Protein AF-A0A1Y4G1X3-F1 (afdb_monomer_lite)

Foldseek 3Di:
DDLLVVLQVLQVQLVLGQQRLCVLLVHHSCPSVCCSVVVHDDDPLVSQSSQVSSVHWDWDDDDPDTDTDHHD

Sequence (72 aa):
MRITEAIKHMCEQSGKGVVGASQALGKSRMYLSALISRGSYPRTDTLVQIAQACGYRVELVRDSERIELEAE

Secondary structure (DSSP, 8-state):
--HHHHHHHHHHHTSSHHHHHHHHTTS-TTHHHHHHHHTPPPPHHHHHHHHHHTT--EEEEETTEEEEE---

Structure (mmCIF, N/CA/C/O backbone):
data_AF-A0A1Y4G1X3-F1
#
_entry.id   AF-A0A1Y4G1X3-F1
#
loop_
_atom_site.group_PDB
_atom_site.id
_atom_site.type_symbol
_atom_site.label_atom_id
_atom_site.label_alt_id
_atom_site.label_comp_id
_atom_site.label_asym_id
_atom_site.label_entity_id
_atom_site.label_seq_id
_atom_site.pdbx_PDB_ins_code
_atom_site.Cartn_x
_atom_site.Cartn_y
_atom_site.Cartn_z
_atom_site.occupancy
_atom_site.B_iso_or_equiv
_atom_site.auth_seq_id
_atom_site.auth_comp_id
_atom_site.auth_asym_id
_atom_site.auth_atom_id
_atom_site.pdbx_PDB_model_num
ATOM 1 N N . MET A 1 1 ? -13.613 4.940 -1.009 1.00 83.31 1 MET A N 1
ATOM 2 C CA . MET A 1 1 ? -12.399 4.898 -1.852 1.00 83.31 1 MET A CA 1
ATOM 3 C C . MET A 1 1 ? -12.187 3.465 -2.315 1.00 83.31 1 MET A C 1
ATOM 5 O O . MET A 1 1 ? -12.292 2.566 -1.489 1.00 83.31 1 MET A O 1
ATOM 9 N N . ARG A 1 2 ? -11.963 3.235 -3.611 1.00 91.38 2 ARG A N 1
ATOM 10 C CA . ARG A 1 2 ? -11.637 1.908 -4.168 1.00 91.38 2 ARG A CA 1
ATOM 11 C C . ARG A 1 2 ? -10.168 1.557 -3.899 1.00 91.38 2 ARG A C 1
ATOM 13 O O . ARG A 1 2 ? -9.357 2.449 -3.679 1.00 91.38 2 ARG A O 1
ATOM 20 N N . ILE A 1 3 ? -9.803 0.273 -3.969 1.00 91.88 3 ILE A N 1
ATOM 21 C CA . ILE A 1 3 ? -8.432 -0.204 -3.678 1.00 91.88 3 ILE A CA 1
ATOM 22 C C . ILE A 1 3 ? -7.374 0.522 -4.524 1.00 91.88 3 ILE A C 1
ATOM 24 O O . ILE A 1 3 ? -6.373 0.991 -3.993 1.00 91.88 3 ILE A O 1
ATOM 28 N N . THR A 1 4 ? -7.595 0.672 -5.830 1.00 92.94 4 THR A N 1
ATOM 29 C CA . THR A 1 4 ? -6.633 1.347 -6.719 1.00 92.94 4 THR A CA 1
ATOM 30 C C . THR A 1 4 ? -6.515 2.847 -6.447 1.00 92.94 4 THR A C 1
ATOM 32 O O . THR A 1 4 ? -5.427 3.405 -6.575 1.00 92.94 4 THR A O 1
ATOM 35 N N . GLU A 1 5 ? -7.602 3.495 -6.018 1.00 94.44 5 GLU A N 1
ATOM 36 C CA . GLU A 1 5 ? -7.597 4.895 -5.575 1.00 94.44 5 GLU A CA 1
ATOM 37 C C . GLU A 1 5 ? -6.808 5.045 -4.269 1.00 94.44 5 GLU A C 1
ATOM 39 O O . GLU A 1 5 ? -5.986 5.950 -4.161 1.00 94.44 5 GLU A O 1
ATOM 44 N N . ALA A 1 6 ? -6.987 4.117 -3.322 1.00 95.50 6 ALA A N 1
ATOM 45 C CA . ALA A 1 6 ? -6.232 4.084 -2.072 1.00 95.50 6 ALA A CA 1
ATOM 46 C C . ALA A 1 6 ? -4.734 3.888 -2.322 1.00 95.50 6 ALA A C 1
ATOM 48 O O . ALA A 1 6 ? -3.920 4.627 -1.779 1.00 95.50 6 ALA A O 1
ATOM 49 N N . ILE A 1 7 ? -4.360 2.950 -3.196 1.00 95.31 7 ILE A N 1
ATOM 50 C CA . ILE A 1 7 ? -2.958 2.710 -3.570 1.00 95.31 7 ILE A CA 1
ATOM 51 C C . ILE A 1 7 ? -2.337 3.958 -4.193 1.00 95.31 7 ILE A C 1
ATOM 53 O O . ILE A 1 7 ? -1.243 4.360 -3.795 1.00 95.31 7 ILE A O 1
ATOM 57 N N . LYS A 1 8 ? -3.034 4.594 -5.144 1.00 95.00 8 LYS A N 1
ATOM 58 C CA . LYS A 1 8 ? -2.562 5.835 -5.765 1.00 95.00 8 LYS A CA 1
ATOM 59 C C . LYS A 1 8 ? -2.361 6.929 -4.714 1.00 95.00 8 LYS A C 1
ATOM 61 O O . LYS A 1 8 ? -1.290 7.528 -4.669 1.00 95.00 8 LYS A O 1
ATOM 66 N N . HIS A 1 9 ? -3.351 7.126 -3.847 1.00 96.56 9 HIS A N 1
ATOM 67 C CA . HIS A 1 9 ? -3.292 8.108 -2.772 1.00 96.56 9 HIS A CA 1
ATOM 68 C C . HIS A 1 9 ? -2.110 7.853 -1.823 1.00 96.56 9 HIS A C 1
ATOM 70 O O . HIS A 1 9 ? -1.315 8.758 -1.592 1.00 96.56 9 HIS A O 1
ATOM 76 N N . MET A 1 10 ? -1.926 6.619 -1.342 1.00 96.88 10 MET A N 1
ATOM 77 C CA . MET A 1 10 ? -0.793 6.253 -0.479 1.00 96.88 10 MET A CA 1
ATOM 78 C C . MET A 1 10 ? 0.554 6.550 -1.150 1.00 96.88 10 MET A C 1
ATOM 80 O O . MET A 1 10 ? 1.454 7.107 -0.522 1.00 96.88 10 MET A O 1
ATOM 84 N N . CYS A 1 11 ? 0.694 6.238 -2.442 1.00 95.75 11 CYS A N 1
ATOM 85 C CA . CYS A 1 11 ? 1.918 6.531 -3.188 1.00 95.75 11 CYS A CA 1
ATOM 86 C C . CYS A 1 11 ? 2.210 8.037 -3.250 1.00 95.75 11 CYS A C 1
ATOM 88 O O . CYS A 1 11 ? 3.358 8.444 -3.066 1.00 95.75 11 CYS A O 1
ATOM 90 N N . GLU A 1 12 ? 1.190 8.859 -3.498 1.00 95.12 12 GLU A N 1
ATOM 91 C CA . GLU A 1 12 ? 1.310 10.320 -3.547 1.00 95.12 12 GLU A CA 1
ATOM 92 C C . GLU A 1 12 ? 1.679 10.902 -2.176 1.00 95.12 12 GLU A C 1
ATOM 94 O O . GLU A 1 12 ? 2.604 11.708 -2.088 1.00 95.12 12 GLU A O 1
ATOM 99 N N . GLN A 1 13 ? 1.038 10.436 -1.100 1.00 97.38 13 GLN A N 1
ATOM 100 C CA . GLN A 1 13 ? 1.316 10.906 0.263 1.00 97.38 13 GLN A CA 1
ATOM 101 C C . GLN A 1 13 ? 2.669 10.431 0.810 1.00 97.38 13 GLN A C 1
ATOM 103 O O . GLN A 1 13 ? 3.251 11.080 1.672 1.00 97.38 13 GLN A O 1
ATOM 108 N N . SER A 1 14 ? 3.221 9.336 0.279 1.00 94.56 14 SER A N 1
ATOM 109 C CA . SER A 1 14 ? 4.518 8.801 0.720 1.00 94.56 14 SER A CA 1
ATOM 110 C C . SER A 1 14 ? 5.737 9.660 0.348 1.00 94.56 14 SER A C 1
ATOM 112 O O . SER A 1 14 ? 6.862 9.306 0.708 1.00 94.56 14 SER A O 1
ATOM 114 N N . GLY A 1 15 ? 5.557 10.714 -0.460 1.00 92.56 15 GLY A N 1
ATOM 115 C CA . GLY A 1 15 ? 6.639 11.540 -1.015 1.00 92.56 15 GLY A CA 1
ATOM 116 C C . GLY A 1 15 ? 7.466 10.868 -2.122 1.00 92.56 15 GLY A C 1
ATOM 117 O O . GLY A 1 15 ? 8.290 11.524 -2.753 1.00 92.56 15 GLY A O 1
ATOM 118 N N . LYS A 1 16 ? 7.243 9.573 -2.400 1.00 91.06 16 LYS A N 1
ATOM 119 C CA . LYS A 1 16 ? 7.962 8.804 -3.437 1.00 91.0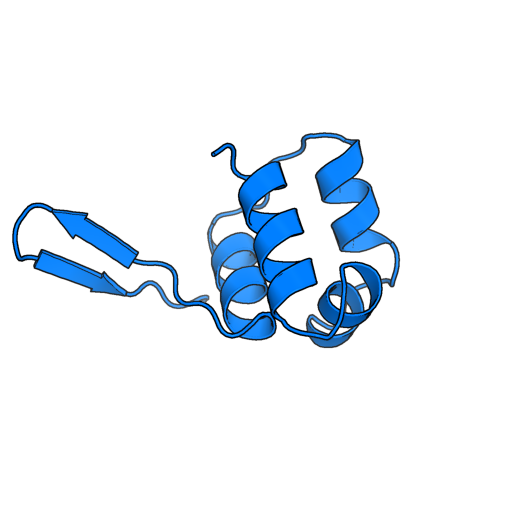6 16 LYS A CA 1
ATOM 120 C C . LYS A 1 16 ? 7.264 8.830 -4.801 1.00 91.06 16 LYS A C 1
ATOM 122 O O . LYS A 1 16 ? 7.891 8.550 -5.826 1.00 91.06 16 LYS A O 1
ATOM 127 N N . GLY A 1 17 ? 5.958 9.102 -4.817 1.00 92.81 17 GLY A N 1
ATOM 128 C CA . GLY A 1 17 ? 5.104 8.903 -5.985 1.00 92.81 17 GLY A CA 1
ATOM 129 C C . GLY A 1 17 ? 4.993 7.427 -6.393 1.00 92.81 17 GLY A C 1
ATOM 130 O O . GLY A 1 17 ? 5.634 6.542 -5.828 1.00 92.81 17 GLY A O 1
ATOM 131 N N . VAL A 1 18 ? 4.171 7.144 -7.406 1.00 93.94 18 VAL A N 1
ATOM 132 C CA . VAL A 1 18 ? 3.857 5.763 -7.834 1.00 93.94 18 VAL A CA 1
ATOM 133 C C . VAL A 1 18 ? 5.107 4.990 -8.270 1.00 93.94 18 VAL A C 1
ATOM 135 O O . VAL A 1 18 ? 5.292 3.837 -7.890 1.00 93.94 18 VAL A O 1
ATOM 138 N N . VAL A 1 19 ? 5.998 5.622 -9.039 1.00 93.81 19 VAL A N 1
ATOM 139 C CA . VAL A 1 19 ? 7.221 4.971 -9.539 1.00 93.81 19 VAL A CA 1
ATOM 140 C C . VAL A 1 19 ? 8.209 4.699 -8.405 1.00 93.81 19 VAL A C 1
ATOM 142 O O . VAL A 1 19 ? 8.738 3.591 -8.316 1.00 93.81 19 VAL A O 1
ATOM 145 N N . GLY A 1 20 ? 8.432 5.678 -7.523 1.00 92.75 20 GLY A N 1
ATOM 146 C CA . GLY A 1 20 ? 9.347 5.529 -6.394 1.00 92.75 20 GLY A CA 1
ATOM 147 C C . GLY A 1 20 ? 8.857 4.488 -5.389 1.00 92.75 20 GLY A C 1
ATOM 148 O O . GLY A 1 20 ? 9.646 3.663 -4.936 1.00 92.75 20 GLY A O 1
ATOM 149 N N . ALA A 1 21 ? 7.550 4.446 -5.110 1.00 93.81 21 ALA A N 1
ATOM 150 C CA . ALA A 1 21 ? 6.943 3.396 -4.292 1.00 93.81 21 ALA A CA 1
ATOM 151 C C . ALA A 1 21 ? 7.123 2.005 -4.927 1.00 93.81 21 ALA A C 1
ATOM 153 O O . ALA A 1 21 ? 7.496 1.054 -4.245 1.00 93.81 21 ALA A O 1
ATOM 154 N N . SER A 1 22 ? 6.960 1.894 -6.249 1.00 94.88 22 SER A N 1
ATOM 155 C CA . SER A 1 22 ? 7.168 0.638 -6.982 1.00 94.88 22 SER A CA 1
ATOM 156 C C . SER A 1 22 ? 8.606 0.119 -6.854 1.00 94.88 22 SER A C 1
ATOM 158 O O . SER A 1 22 ? 8.826 -1.080 -6.689 1.00 94.88 22 SER A O 1
ATOM 160 N N . GLN A 1 23 ? 9.593 1.020 -6.886 1.00 93.50 23 GLN A N 1
ATOM 161 C CA . GLN A 1 23 ? 11.002 0.668 -6.687 1.00 93.50 23 GLN A CA 1
ATOM 162 C C . GLN A 1 23 ? 11.327 0.326 -5.230 1.00 93.50 23 GLN A C 1
ATOM 164 O O . GLN A 1 23 ? 12.087 -0.607 -4.993 1.00 93.50 23 GLN A O 1
ATOM 169 N N . ALA A 1 24 ? 10.739 1.037 -4.261 1.00 90.06 24 ALA A N 1
ATOM 170 C CA . ALA A 1 24 ? 10.908 0.743 -2.836 1.00 90.06 24 ALA A CA 1
ATOM 171 C C . ALA A 1 24 ? 10.398 -0.661 -2.461 1.00 90.06 24 ALA A C 1
ATOM 173 O O . ALA A 1 24 ? 10.933 -1.289 -1.556 1.00 90.06 24 ALA A O 1
ATOM 174 N N . LEU A 1 25 ? 9.420 -1.180 -3.209 1.00 91.00 25 LEU A N 1
ATOM 175 C CA . LEU A 1 25 ? 8.917 -2.556 -3.107 1.00 91.00 25 LEU A CA 1
ATOM 176 C C . LEU A 1 25 ? 9.814 -3.605 -3.795 1.00 91.00 25 LEU A C 1
ATOM 178 O O . LEU A 1 25 ? 9.437 -4.773 -3.885 1.00 91.00 25 LEU A O 1
ATOM 182 N N . GLY A 1 26 ? 10.951 -3.203 -4.372 1.00 91.31 26 GLY A N 1
ATOM 183 C CA . GLY A 1 26 ? 11.814 -4.088 -5.160 1.00 91.31 26 GLY A CA 1
ATOM 184 C C . GLY A 1 26 ? 11.177 -4.567 -6.472 1.00 91.31 26 GLY A C 1
ATOM 185 O O . GLY A 1 26 ? 11.606 -5.571 -7.039 1.00 91.31 26 GLY A O 1
ATOM 186 N N . LYS A 1 27 ? 10.131 -3.887 -6.961 1.00 93.00 27 LYS A N 1
ATOM 187 C CA . LYS A 1 27 ? 9.440 -4.225 -8.213 1.00 93.00 27 LYS A CA 1
ATOM 188 C C . LYS A 1 27 ? 9.924 -3.348 -9.367 1.00 93.00 27 LYS A C 1
ATOM 190 O O . LYS A 1 27 ? 10.639 -2.359 -9.197 1.00 93.00 27 LYS A O 1
ATOM 195 N N . SER A 1 28 ? 9.504 -3.702 -10.583 1.00 94.38 28 SER A N 1
ATOM 196 C CA . SER A 1 28 ? 9.756 -2.860 -11.753 1.00 94.38 28 SER A CA 1
ATOM 197 C C . SER A 1 28 ? 9.111 -1.483 -11.566 1.00 94.38 28 SER A C 1
ATOM 199 O O . SER A 1 28 ? 8.069 -1.351 -10.924 1.00 94.38 28 SER A O 1
ATOM 201 N N . ARG A 1 29 ? 9.690 -0.442 -12.176 1.00 91.12 29 ARG A N 1
ATOM 202 C CA . ARG A 1 29 ? 9.152 0.935 -12.130 1.00 91.12 29 ARG A CA 1
ATOM 203 C C . ARG A 1 29 ? 7.686 1.033 -12.564 1.00 91.12 29 ARG A C 1
ATOM 205 O O . ARG A 1 29 ? 6.983 1.945 -12.147 1.00 91.12 29 ARG A O 1
ATOM 212 N N . MET A 1 30 ? 7.245 0.106 -13.414 1.00 93.88 30 MET A N 1
ATOM 213 C CA . MET A 1 30 ? 5.914 0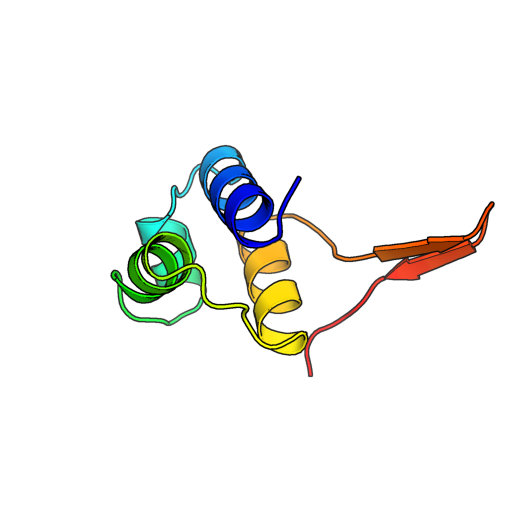.105 -14.019 1.00 93.88 30 MET A CA 1
ATOM 214 C C . MET A 1 30 ? 4.895 -0.755 -13.288 1.00 93.88 30 MET A C 1
ATOM 216 O O . MET A 1 30 ? 3.723 -0.706 -13.646 1.00 93.88 30 MET A O 1
ATOM 220 N N . TYR A 1 31 ? 5.307 -1.511 -12.273 1.00 94.00 31 TYR A N 1
ATOM 221 C CA . TYR A 1 31 ? 4.429 -2.447 -11.587 1.00 94.00 31 TYR A CA 1
ATOM 222 C C . TYR A 1 31 ? 3.186 -1.760 -10.995 1.00 94.00 31 TYR A C 1
ATOM 224 O O . TYR A 1 31 ? 2.068 -2.111 -11.374 1.00 94.00 31 TYR A O 1
ATOM 232 N N . LEU A 1 32 ? 3.356 -0.732 -10.152 1.00 93.56 32 LEU A N 1
ATOM 233 C CA . LEU A 1 32 ? 2.208 -0.036 -9.553 1.00 93.56 32 LEU A CA 1
ATOM 234 C C . LEU A 1 32 ? 1.392 0.764 -10.576 1.00 93.56 32 LEU A C 1
ATOM 236 O O . LEU A 1 32 ? 0.165 0.731 -10.529 1.00 93.56 32 LEU A O 1
ATOM 240 N N . SER A 1 33 ? 2.038 1.421 -11.546 1.00 93.62 33 SER A N 1
ATOM 241 C CA . SER A 1 33 ? 1.311 2.120 -12.618 1.00 93.62 33 SER A CA 1
ATOM 242 C C . SER A 1 33 ? 0.444 1.167 -13.438 1.00 93.62 33 SER A C 1
ATOM 244 O O . SER A 1 33 ? -0.699 1.499 -13.755 1.00 93.62 33 SER A O 1
ATOM 246 N N . ALA A 1 34 ? 0.955 -0.022 -13.766 1.00 93.69 3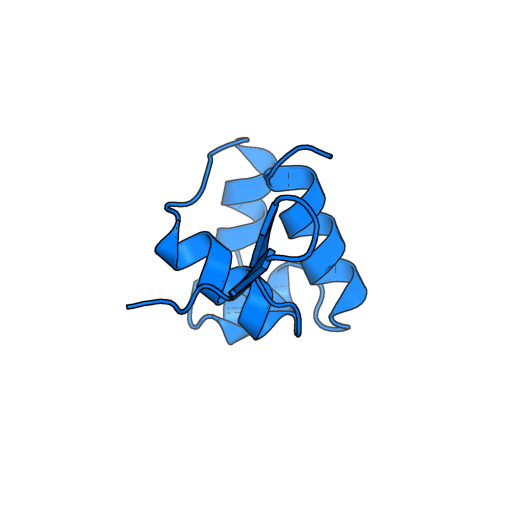4 ALA A N 1
ATOM 247 C CA . ALA A 1 34 ? 0.204 -1.037 -14.492 1.00 93.69 34 ALA A CA 1
ATOM 248 C C . ALA A 1 34 ? -0.954 -1.586 -13.651 1.00 93.69 34 ALA A C 1
ATOM 250 O O . ALA A 1 34 ? -2.058 -1.723 -14.174 1.00 93.69 34 ALA A O 1
ATOM 251 N N . LEU A 1 35 ? -0.722 -1.844 -12.361 1.00 92.50 35 LEU A N 1
ATOM 252 C CA . LEU A 1 35 ? -1.747 -2.305 -11.425 1.00 92.50 35 LEU A CA 1
ATOM 253 C C . LEU A 1 35 ? -2.909 -1.308 -11.323 1.00 92.50 35 LEU A C 1
ATOM 255 O O . LEU A 1 35 ? -4.069 -1.693 -11.468 1.00 92.50 35 LEU A O 1
ATOM 259 N N . ILE A 1 36 ? -2.596 -0.021 -11.136 1.00 92.25 36 ILE A N 1
ATOM 260 C CA . ILE A 1 36 ? -3.592 1.054 -11.033 1.00 92.25 36 ILE A CA 1
ATOM 261 C C . ILE A 1 36 ? -4.352 1.205 -12.355 1.00 92.25 36 ILE A C 1
ATOM 263 O O . ILE A 1 36 ? -5.581 1.223 -12.356 1.00 92.25 36 ILE A O 1
ATOM 267 N N . SER A 1 37 ? -3.635 1.277 -13.482 1.00 92.06 37 SER A N 1
ATOM 268 C CA . SER A 1 37 ? -4.236 1.539 -14.799 1.00 92.06 37 SER A CA 1
ATOM 269 C C . SER A 1 37 ? -5.133 0.399 -15.279 1.00 92.06 37 SER A C 1
ATOM 271 O O . SER A 1 37 ? -6.146 0.646 -15.924 1.00 92.0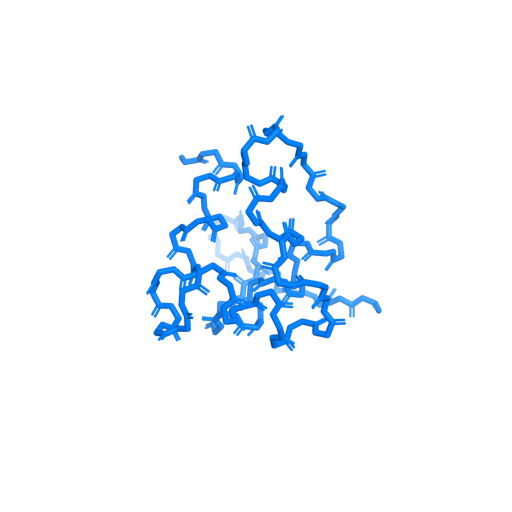6 37 SER A O 1
ATOM 273 N N . ARG A 1 38 ? -4.782 -0.854 -14.961 1.00 90.94 38 ARG A N 1
ATOM 274 C CA . ARG A 1 38 ? -5.593 -2.030 -15.314 1.00 90.94 38 ARG A CA 1
ATOM 275 C C . ARG A 1 38 ? -6.807 -2.213 -14.405 1.00 90.94 38 ARG A C 1
ATOM 277 O O . ARG A 1 38 ? -7.652 -3.045 -14.713 1.00 90.94 38 ARG A O 1
ATOM 284 N N . GLY A 1 39 ? -6.880 -1.500 -13.279 1.00 83.94 39 GLY A N 1
ATOM 285 C CA . GLY A 1 39 ? -7.918 -1.727 -12.275 1.00 83.94 39 GLY A CA 1
ATOM 286 C C . GLY A 1 39 ? -7.812 -3.092 -11.584 1.00 83.94 39 GLY A C 1
ATOM 287 O O . GLY A 1 39 ? -8.787 -3.549 -10.997 1.00 83.94 39 GLY A O 1
ATOM 288 N N . SER A 1 40 ? -6.657 -3.761 -11.673 1.00 81.81 40 SER A N 1
ATOM 289 C CA . SER A 1 40 ? -6.443 -5.079 -11.073 1.00 81.81 40 SER A CA 1
ATOM 290 C C . SER A 1 40 ? -6.230 -4.965 -9.568 1.00 81.81 40 SER A C 1
ATOM 292 O O . SER A 1 40 ? -5.510 -4.077 -9.107 1.00 81.81 40 SER A O 1
ATOM 294 N N . TYR A 1 41 ? -6.801 -5.897 -8.810 1.00 84.88 41 TYR A N 1
ATOM 295 C CA . TYR A 1 41 ? -6.651 -5.929 -7.361 1.00 84.88 41 TYR A CA 1
ATOM 296 C C . TYR A 1 41 ? -5.384 -6.700 -6.972 1.00 84.88 41 TYR A C 1
ATOM 298 O O . TYR A 1 41 ? -5.212 -7.836 -7.424 1.00 84.88 41 TYR A O 1
ATOM 306 N N . PRO A 1 42 ? -4.482 -6.113 -6.163 1.00 90.19 42 PRO A N 1
ATOM 307 C CA . PRO A 1 42 ? -3.388 -6.877 -5.586 1.00 90.19 42 PRO A CA 1
ATOM 308 C C . PRO A 1 42 ? -3.948 -7.968 -4.676 1.00 90.19 42 PRO A C 1
ATOM 310 O O . PRO A 1 42 ? -5.037 -7.838 -4.112 1.00 90.19 42 PRO A O 1
ATOM 313 N N . ARG A 1 43 ? -3.157 -9.021 -4.482 1.00 92.38 43 ARG A N 1
ATOM 314 C CA . ARG A 1 43 ? -3.365 -9.931 -3.358 1.00 92.38 43 ARG A CA 1
ATOM 315 C C . ARG A 1 43 ? -3.227 -9.170 -2.031 1.00 92.38 43 ARG A C 1
ATOM 317 O O . ARG A 1 43 ? -2.577 -8.123 -1.976 1.00 92.38 43 ARG A O 1
ATOM 324 N N . THR A 1 44 ? -3.814 -9.708 -0.966 1.00 93.19 44 THR A N 1
ATOM 325 C CA . THR A 1 44 ? -3.830 -9.067 0.357 1.00 93.19 44 THR A CA 1
ATOM 326 C C . THR A 1 44 ? -2.426 -8.789 0.897 1.00 93.19 44 THR A C 1
ATOM 328 O O . THR A 1 44 ? -2.155 -7.665 1.304 1.00 93.19 44 THR A O 1
ATOM 331 N N . ASP A 1 45 ? -1.512 -9.760 0.816 1.00 94.50 45 ASP A N 1
ATOM 332 C CA . ASP A 1 45 ? -0.097 -9.619 1.200 1.00 94.50 45 ASP A CA 1
ATOM 333 C C . ASP A 1 45 ? 0.571 -8.431 0.491 1.00 94.50 45 ASP A C 1
ATOM 335 O O . ASP A 1 45 ? 1.237 -7.592 1.094 1.00 94.50 45 ASP A O 1
ATOM 339 N N . THR A 1 46 ? 0.310 -8.305 -0.808 1.00 93.31 46 THR A N 1
ATOM 340 C CA . THR A 1 46 ? 0.871 -7.245 -1.637 1.00 93.31 46 THR A CA 1
ATOM 341 C C . THR A 1 46 ? 0.283 -5.882 -1.278 1.00 93.31 46 THR A C 1
ATOM 343 O O . THR A 1 46 ? 1.002 -4.887 -1.289 1.00 93.31 46 THR A O 1
ATOM 346 N N . LEU A 1 47 ? -1.007 -5.813 -0.934 1.00 95.19 47 LEU A N 1
ATOM 347 C CA . LEU A 1 47 ? -1.621 -4.577 -0.447 1.00 95.19 47 LEU A CA 1
ATOM 348 C C . LEU A 1 47 ? -0.958 -4.100 0.853 1.00 95.19 47 LEU A C 1
ATOM 350 O O . LEU A 1 47 ? -0.666 -2.910 0.971 1.00 95.19 47 LEU A O 1
ATOM 354 N N . VAL A 1 48 ? -0.688 -5.016 1.789 1.00 96.88 48 VAL A N 1
ATOM 355 C CA . VAL A 1 48 ? 0.002 -4.702 3.050 1.00 96.88 48 VAL A CA 1
ATOM 356 C C . VAL A 1 48 ? 1.416 -4.187 2.780 1.00 96.88 48 VAL A C 1
ATOM 358 O O . VAL A 1 48 ? 1.772 -3.113 3.265 1.00 96.88 48 VAL A O 1
ATOM 361 N N . GLN A 1 49 ? 2.186 -4.868 1.925 1.00 95.31 49 GLN A N 1
ATOM 362 C CA . GLN A 1 49 ? 3.532 -4.424 1.539 1.00 95.31 49 GLN A CA 1
ATOM 363 C C . GLN A 1 49 ? 3.518 -3.026 0.902 1.00 95.31 49 GLN A C 1
ATOM 365 O O . GLN A 1 49 ? 4.344 -2.179 1.247 1.00 95.31 49 GLN A O 1
ATOM 370 N N . ILE A 1 50 ? 2.567 -2.756 -0.003 1.00 95.44 50 ILE A N 1
ATOM 371 C CA . ILE A 1 50 ? 2.396 -1.433 -0.625 1.00 95.44 50 ILE A CA 1
ATOM 372 C C . ILE A 1 50 ? 2.132 -0.370 0.442 1.00 95.44 50 ILE A C 1
ATOM 374 O O . ILE A 1 50 ? 2.793 0.668 0.436 1.00 95.44 50 ILE A O 1
ATOM 378 N N . ALA A 1 51 ? 1.190 -0.621 1.355 1.00 96.19 51 ALA A N 1
ATOM 379 C CA . ALA A 1 51 ? 0.861 0.313 2.424 1.00 96.19 51 ALA A CA 1
ATOM 380 C C . ALA A 1 51 ? 2.098 0.629 3.279 1.00 96.19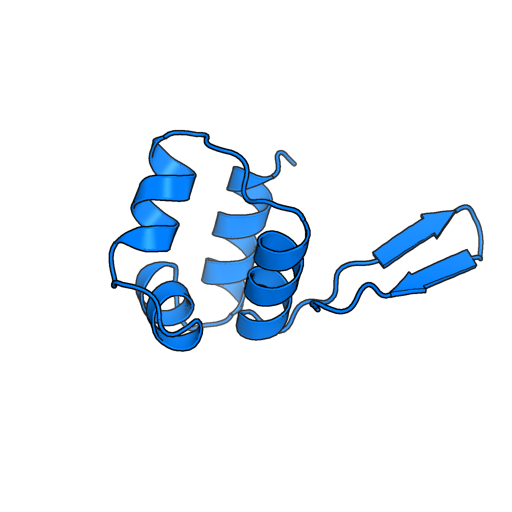 51 ALA A C 1
ATOM 382 O O . ALA A 1 51 ? 2.455 1.799 3.423 1.00 96.19 51 ALA A O 1
ATOM 383 N N . GLN A 1 52 ? 2.816 -0.397 3.740 1.00 94.88 52 GLN A N 1
ATOM 384 C CA . GLN A 1 52 ? 4.020 -0.251 4.564 1.00 94.88 52 GLN A CA 1
ATOM 385 C C . GLN A 1 52 ? 5.133 0.525 3.842 1.00 94.88 52 GLN A C 1
ATOM 387 O O . GLN A 1 52 ? 5.710 1.453 4.410 1.00 94.88 52 GLN A O 1
ATOM 392 N N . ALA A 1 53 ? 5.389 0.239 2.560 1.00 93.75 53 ALA A N 1
ATOM 393 C CA . ALA A 1 53 ? 6.372 0.978 1.757 1.00 93.75 53 ALA A CA 1
ATOM 394 C C . ALA A 1 53 ? 6.008 2.467 1.575 1.00 93.75 53 ALA A C 1
ATOM 396 O O . ALA A 1 53 ? 6.884 3.328 1.383 1.00 93.75 53 ALA A O 1
ATOM 397 N N . CYS A 1 54 ? 4.715 2.780 1.655 1.00 95.75 54 CYS A N 1
ATOM 398 C CA . CYS A 1 54 ? 4.181 4.134 1.630 1.00 95.75 54 CYS A CA 1
ATOM 399 C C . CYS A 1 54 ? 4.065 4.788 3.019 1.00 95.75 54 CYS A C 1
ATOM 401 O O . CYS A 1 54 ? 3.703 5.959 3.078 1.00 95.75 54 CYS A O 1
ATOM 403 N N . GLY A 1 55 ? 4.404 4.090 4.109 1.00 94.69 55 GLY A N 1
ATOM 404 C CA . GLY A 1 55 ? 4.302 4.605 5.481 1.00 94.69 55 GLY A CA 1
ATOM 405 C C . GLY A 1 55 ? 2.914 4.458 6.116 1.00 94.69 55 GLY A C 1
ATOM 406 O O . GLY A 1 55 ? 2.630 5.103 7.120 1.00 94.69 55 GLY A O 1
ATOM 407 N N . TYR A 1 56 ? 2.054 3.623 5.536 1.00 96.81 56 TYR A N 1
ATOM 408 C CA . TYR A 1 56 ? 0.723 3.291 6.038 1.00 96.81 56 TYR A CA 1
ATOM 409 C C . TYR A 1 56 ? 0.709 1.908 6.696 1.00 96.81 56 TYR A C 1
ATOM 411 O O . TYR A 1 56 ? 1.591 1.080 6.473 1.00 96.81 56 TYR A O 1
ATOM 419 N N . ARG A 1 57 ? -0.344 1.648 7.471 1.00 96.81 57 ARG A N 1
ATOM 420 C CA . ARG A 1 57 ? -0.681 0.335 8.032 1.00 96.81 57 ARG A CA 1
ATOM 421 C C . ARG A 1 57 ? -2.039 -0.097 7.497 1.00 96.81 57 ARG A C 1
ATOM 423 O O . ARG A 1 57 ? -2.867 0.755 7.167 1.00 96.81 57 ARG A O 1
ATOM 430 N N . VAL A 1 58 ? -2.266 -1.402 7.402 1.00 96.56 58 VAL A N 1
ATOM 431 C CA . VAL A 1 58 ? -3.579 -1.955 7.053 1.00 96.56 58 VAL A CA 1
ATOM 432 C C . VAL A 1 58 ? -4.204 -2.495 8.329 1.00 96.56 58 VAL A C 1
ATOM 434 O O . VAL A 1 58 ? -3.623 -3.364 8.965 1.00 96.56 58 VAL A O 1
ATOM 437 N N . GLU A 1 59 ? -5.374 -1.984 8.700 1.00 97.25 59 GLU A N 1
ATOM 438 C CA . GLU A 1 59 ? -6.103 -2.415 9.895 1.00 97.25 59 GLU A CA 1
ATOM 439 C C . GLU A 1 59 ? -7.476 -2.980 9.503 1.00 97.25 59 GLU A C 1
ATOM 441 O O . GLU A 1 59 ? -8.187 -2.395 8.681 1.00 97.25 59 GLU A O 1
ATOM 446 N N . LEU A 1 60 ? -7.877 -4.091 10.124 1.00 96.94 60 LEU A N 1
ATOM 447 C CA . LEU A 1 60 ? -9.286 -4.457 10.246 1.00 96.94 60 LEU A CA 1
ATOM 448 C C . LEU A 1 60 ? -9.836 -3.772 11.496 1.00 96.94 60 LEU A C 1
ATOM 450 O O . LEU A 1 60 ? -9.252 -3.884 12.574 1.00 96.94 60 LEU A O 1
ATOM 454 N N . VAL A 1 61 ? -10.948 -3.056 11.351 1.00 97.50 61 VAL A N 1
ATOM 455 C CA . VAL A 1 61 ? -11.526 -2.252 12.433 1.00 97.50 61 VAL A CA 1
ATOM 456 C C . VAL A 1 61 ? -12.975 -2.667 12.664 1.00 97.50 61 VAL A C 1
ATOM 458 O O . VAL A 1 61 ? -13.768 -2.696 11.721 1.00 97.50 61 VAL A O 1
ATOM 461 N N . ARG A 1 62 ? -13.321 -2.966 13.920 1.00 97.94 62 ARG A N 1
ATOM 462 C CA . ARG A 1 62 ? -14.693 -3.228 14.381 1.00 97.94 62 ARG A CA 1
ATOM 463 C C . ARG A 1 62 ? -14.891 -2.584 15.751 1.00 97.94 62 ARG A C 1
ATOM 465 O O . ARG A 1 62 ? -14.274 -3.009 16.720 1.00 97.94 62 ARG A O 1
ATOM 472 N N . ASP A 1 63 ? -15.756 -1.577 15.835 1.00 96.81 63 ASP A N 1
ATOM 473 C CA . ASP A 1 63 ? -15.988 -0.787 17.052 1.00 96.81 63 ASP A CA 1
ATOM 474 C C . ASP A 1 63 ? -14.671 -0.254 17.659 1.00 96.81 63 ASP A C 1
ATOM 476 O O . ASP A 1 63 ? -14.016 0.601 17.063 1.00 96.81 63 ASP A O 1
ATOM 480 N N . SER A 1 64 ? -14.268 -0.759 18.830 1.00 96.81 64 SER A N 1
ATOM 481 C CA . SER A 1 64 ? -13.003 -0.428 19.501 1.00 96.81 64 SER A CA 1
ATOM 482 C C . SER A 1 64 ? -11.850 -1.382 19.171 1.00 96.81 64 SER A C 1
ATOM 484 O O . SER A 1 64 ? -10.717 -1.127 19.575 1.00 96.81 64 SER A O 1
ATOM 486 N N . GLU A 1 65 ? -12.120 -2.495 18.491 1.00 98.12 65 GLU A N 1
ATOM 487 C CA . GLU A 1 65 ? -11.119 -3.491 18.118 1.00 98.12 65 GLU A CA 1
ATOM 488 C C . GLU A 1 65 ? -10.388 -3.074 16.840 1.00 98.12 65 GLU A C 1
ATOM 490 O O . GLU A 1 65 ? -11.003 -2.689 15.838 1.00 98.12 65 GLU A O 1
ATOM 495 N N . ARG A 1 66 ? -9.057 -3.178 16.880 1.00 98.31 66 ARG A N 1
ATOM 496 C CA . ARG A 1 66 ? -8.168 -2.939 15.745 1.00 98.31 66 ARG A CA 1
ATOM 497 C C . ARG A 1 66 ? -7.202 -4.100 15.614 1.00 98.31 66 ARG A C 1
ATOM 499 O O . ARG A 1 66 ? -6.516 -4.440 16.575 1.00 98.31 66 ARG A O 1
ATOM 506 N N . ILE A 1 67 ? -7.151 -4.678 14.424 1.00 98.00 67 ILE A N 1
ATOM 507 C CA . ILE A 1 67 ? -6.226 -5.752 14.079 1.00 98.00 67 ILE A CA 1
ATOM 508 C C . ILE A 1 67 ? -5.341 -5.228 12.953 1.00 98.00 67 ILE A C 1
ATOM 510 O O . ILE A 1 67 ? -5.800 -5.094 11.818 1.00 98.00 67 ILE A O 1
ATOM 514 N N . GLU A 1 68 ? -4.093 -4.893 13.275 1.00 97.31 68 GLU A N 1
ATOM 515 C CA . GLU A 1 68 ? -3.086 -4.528 12.276 1.00 97.31 68 GLU A CA 1
ATOM 516 C C . GLU A 1 68 ? -2.651 -5.784 11.507 1.00 97.31 68 GLU A C 1
ATOM 518 O O . GLU A 1 68 ? -2.410 -6.834 12.101 1.00 97.31 68 GLU A O 1
ATOM 523 N N . LEU A 1 69 ? -2.601 -5.689 10.178 1.00 97.00 69 LEU A N 1
ATOM 524 C CA . LEU A 1 69 ? -2.169 -6.771 9.300 1.00 97.00 69 LEU A CA 1
ATOM 525 C C . LEU A 1 69 ? -0.686 -6.623 8.962 1.00 97.00 69 LEU A C 1
ATOM 527 O O . LEU A 1 69 ? -0.228 -5.544 8.578 1.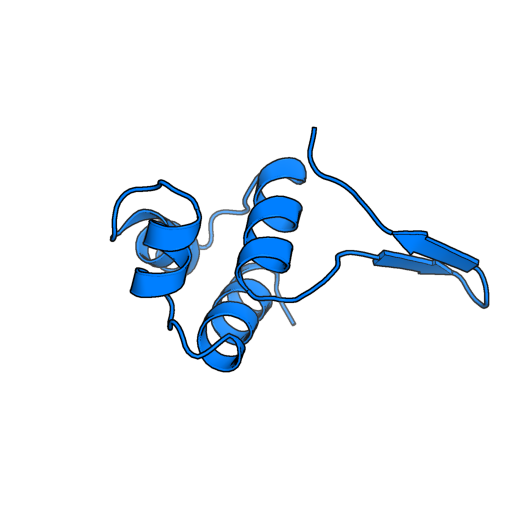00 97.00 69 LEU A O 1
ATOM 531 N N . GLU A 1 70 ? 0.026 -7.744 9.005 1.00 94.56 70 GLU A N 1
ATOM 532 C CA . GLU A 1 70 ? 1.404 -7.874 8.539 1.00 94.56 70 GLU A CA 1
ATOM 533 C C . GLU A 1 70 ? 1.447 -8.734 7.270 1.00 94.56 70 GLU A C 1
ATOM 535 O O . GLU A 1 70 ? 0.575 -9.573 7.036 1.00 94.56 70 GLU A O 1
ATOM 540 N N . ALA A 1 71 ? 2.428 -8.476 6.408 1.00 88.81 71 ALA A N 1
ATOM 541 C CA . ALA A 1 71 ? 2.662 -9.311 5.239 1.00 88.81 71 ALA A CA 1
ATOM 542 C C . ALA A 1 71 ? 3.462 -10.555 5.655 1.00 88.81 71 ALA A C 1
ATOM 544 O O . ALA A 1 71 ? 4.398 -10.427 6.442 1.00 88.81 71 ALA A O 1
ATOM 545 N N . GLU A 1 72 ? 3.100 -11.721 5.111 1.00 80.38 72 GLU A N 1
ATOM 546 C CA . GLU A 1 72 ? 3.907 -12.952 5.208 1.00 80.38 72 GLU A CA 1
ATOM 547 C C . GLU A 1 72 ? 5.240 -12.842 4.449 1.00 80.38 72 GLU A C 1
ATOM 549 O O . GLU A 1 72 ? 5.284 -12.154 3.394 1.00 80.38 72 GLU A O 1
#

pLDDT: mean 93.62, std 3.67, range [80.38, 98.31]

Radius of gyration: 12.16 Å; chains: 1; bounding box: 28×24×35 Å